Protein AF-A0A1W1DAM9-F1 (afdb_monomer_lite)

Sequence (53 aa):
MIGNPQIDNFEELVVTLRAIAKSSDERFFRMDVKPDYADVPDNWEDRLEAAFY

Structure (mmCIF, N/CA/C/O backbone):
data_AF-A0A1W1DAM9-F1
#
_entry.id   AF-A0A1W1DAM9-F1
#
loop_
_atom_site.group_PDB
_atom_site.id
_atom_site.type_symbol
_atom_site.label_atom_id
_atom_site.label_alt_id
_atom_site.label_comp_id
_atom_site.label_asym_id
_atom_site.label_entity_id
_atom_site.label_seq_id
_atom_site.pdbx_PDB_ins_code
_atom_site.Cartn_x
_atom_site.Cartn_y
_atom_site.Cartn_z
_atom_site.occupancy
_atom_site.B_iso_or_equiv
_atom_site.auth_seq_id
_atom_site.auth_comp_id
_atom_site.auth_asym_id
_atom_site.auth_atom_id
_atom_site.pdbx_PDB_model_num
ATOM 1 N N . MET A 1 1 ? -16.416 -20.667 -9.009 1.00 39.09 1 MET A N 1
ATOM 2 C CA . MET A 1 1 ? -15.024 -20.193 -9.131 1.00 39.09 1 MET A CA 1
ATOM 3 C C . MET A 1 1 ? -15.027 -18.727 -8.754 1.00 39.09 1 MET A C 1
ATOM 5 O O . MET A 1 1 ? -15.541 -17.935 -9.527 1.00 39.09 1 MET A O 1
ATOM 9 N N . ILE A 1 2 ? -14.568 -18.373 -7.556 1.00 44.16 2 ILE A N 1
ATOM 10 C CA . ILE A 1 2 ? -14.276 -16.970 -7.244 1.00 44.16 2 ILE A CA 1
ATOM 11 C C . ILE A 1 2 ? -12.783 -16.825 -7.496 1.00 44.16 2 ILE A C 1
ATOM 13 O O . ILE A 1 2 ? -11.967 -17.051 -6.610 1.00 44.16 2 ILE A O 1
ATOM 17 N N . GLY A 1 3 ? -12.421 -16.581 -8.756 1.00 46.75 3 GLY A N 1
ATOM 18 C CA . GLY A 1 3 ? -11.149 -15.921 -9.008 1.00 46.75 3 GLY A CA 1
ATOM 19 C C . GLY A 1 3 ? -11.320 -14.532 -8.421 1.00 46.75 3 GLY A C 1
ATOM 20 O O . GLY A 1 3 ? -12.223 -13.832 -8.857 1.00 46.75 3 GLY A O 1
ATOM 21 N N . ASN A 1 4 ? -10.572 -14.194 -7.374 1.00 46.41 4 ASN A N 1
ATOM 22 C CA . ASN A 1 4 ? -10.504 -12.836 -6.849 1.00 46.41 4 ASN A CA 1
ATOM 23 C C . ASN A 1 4 ? -9.699 -12.007 -7.867 1.00 46.41 4 ASN A C 1
ATOM 25 O O . ASN A 1 4 ? -8.482 -12.161 -7.893 1.00 46.41 4 ASN A O 1
ATOM 29 N N . PRO A 1 5 ? -10.319 -11.179 -8.729 1.00 56.59 5 PRO A N 1
ATOM 30 C CA . PRO A 1 5 ? -9.637 -10.559 -9.868 1.00 56.59 5 PRO A CA 1
ATOM 31 C C . PRO A 1 5 ? -8.960 -9.221 -9.543 1.00 56.59 5 PRO A C 1
ATOM 33 O O . PRO A 1 5 ? -8.750 -8.430 -10.447 1.00 56.59 5 PRO A O 1
ATOM 36 N N . GLN A 1 6 ? -8.736 -8.873 -8.278 1.00 58.75 6 GLN A N 1
ATOM 37 C CA . GLN A 1 6 ? -8.719 -7.447 -7.920 1.00 58.75 6 GLN A CA 1
ATOM 38 C C . GLN A 1 6 ? -7.355 -6.842 -7.612 1.00 58.75 6 GLN A C 1
ATOM 40 O O . GLN A 1 6 ? -7.315 -5.677 -7.260 1.00 58.75 6 GLN A O 1
ATOM 45 N N . ILE A 1 7 ? -6.255 -7.583 -7.727 1.00 66.19 7 ILE A N 1
ATOM 46 C CA . ILE A 1 7 ? -4.923 -6.985 -7.608 1.00 66.19 7 ILE A CA 1
ATOM 47 C C . ILE A 1 7 ? -4.031 -7.650 -8.651 1.00 66.19 7 ILE A C 1
ATOM 49 O O . ILE A 1 7 ? -3.512 -8.741 -8.425 1.00 66.19 7 ILE A O 1
ATOM 53 N N . ASP A 1 8 ? -3.902 -7.014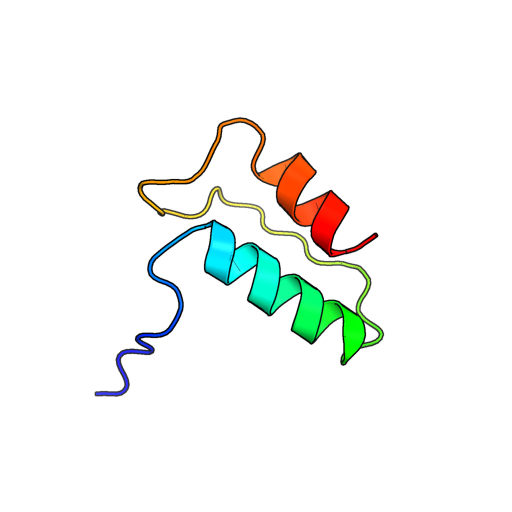 -9.810 1.00 73.56 8 ASP A N 1
ATOM 54 C CA . ASP A 1 8 ? -3.014 -7.488 -10.883 1.00 73.56 8 ASP A CA 1
ATOM 55 C C . ASP A 1 8 ? -1.609 -6.867 -10.750 1.00 73.56 8 ASP A C 1
ATOM 57 O O . ASP A 1 8 ? -0.626 -7.368 -11.291 1.00 73.56 8 ASP A O 1
ATOM 61 N N . ASN A 1 9 ? -1.501 -5.790 -9.961 1.00 82.00 9 ASN A N 1
ATOM 62 C CA . ASN A 1 9 ? -0.302 -4.969 -9.846 1.00 82.00 9 ASN A CA 1
ATOM 63 C C . ASN A 1 9 ? 0.044 -4.644 -8.391 1.00 82.00 9 ASN A C 1
ATOM 65 O O . ASN A 1 9 ? -0.825 -4.506 -7.526 1.00 82.00 9 ASN A O 1
ATOM 69 N N . PHE A 1 10 ? 1.336 -4.428 -8.141 1.00 85.06 10 PHE A N 1
ATOM 70 C CA . PHE A 1 10 ? 1.840 -4.047 -6.823 1.00 85.06 10 PHE A CA 1
ATOM 71 C C . PHE A 1 10 ? 1.232 -2.728 -6.319 1.00 85.06 10 PHE A C 1
ATOM 73 O O . PHE A 1 10 ? 0.905 -2.609 -5.140 1.00 85.06 10 PHE A O 1
ATOM 80 N N . GLU A 1 11 ? 1.017 -1.750 -7.200 1.00 84.75 11 GLU A N 1
ATOM 81 C CA . GLU A 1 11 ? 0.403 -0.472 -6.818 1.00 84.75 11 GLU A CA 1
ATOM 82 C C . GLU A 1 11 ? -1.028 -0.634 -6.283 1.00 84.75 11 GLU A C 1
ATOM 84 O O . GLU A 1 11 ? -1.387 -0.005 -5.286 1.00 84.75 11 GLU A O 1
ATOM 89 N N . GLU A 1 12 ? -1.836 -1.515 -6.878 1.00 85.62 12 GLU A N 1
ATOM 90 C CA . GLU A 1 12 ? -3.182 -1.810 -6.372 1.00 85.62 12 GLU A CA 1
ATOM 91 C C . GLU A 1 12 ? -3.136 -2.485 -5.000 1.00 85.62 12 GLU A C 1
ATOM 93 O O . GLU A 1 12 ? -3.967 -2.178 -4.137 1.00 85.62 12 GLU A O 1
ATOM 98 N N . LEU A 1 13 ? -2.137 -3.350 -4.766 1.00 84.25 13 LEU A N 1
ATOM 99 C CA . LEU A 1 13 ? -1.907 -3.942 -3.449 1.00 84.25 13 LEU A CA 1
ATOM 100 C C . LEU A 1 13 ? -1.651 -2.842 -2.420 1.00 84.25 13 LEU A C 1
ATOM 102 O O . LEU A 1 13 ? -2.297 -2.824 -1.375 1.00 84.25 13 LEU A O 1
ATOM 106 N N . VAL A 1 14 ? -0.749 -1.910 -2.726 1.00 85.62 14 VAL A N 1
ATOM 107 C CA . VAL A 1 14 ? -0.385 -0.793 -1.842 1.00 85.62 14 VAL A CA 1
ATOM 108 C C . VAL A 1 14 ? -1.607 0.069 -1.509 1.00 85.62 14 VAL A C 1
ATOM 110 O O . VAL A 1 14 ? -1.844 0.387 -0.341 1.00 85.62 14 VAL A O 1
ATOM 113 N N . VAL A 1 15 ? -2.418 0.425 -2.511 1.00 86.06 15 VAL A N 1
ATOM 114 C CA . VAL A 1 15 ? -3.637 1.232 -2.316 1.00 86.06 15 VAL A CA 1
ATOM 115 C C . VAL A 1 15 ? -4.660 0.492 -1.455 1.00 86.06 15 VAL A C 1
ATOM 117 O O . VAL A 1 15 ? -5.229 1.079 -0.529 1.00 86.06 15 VAL A O 1
ATOM 120 N N . THR A 1 16 ? -4.867 -0.795 -1.726 1.00 83.44 16 THR A N 1
ATOM 121 C CA . THR A 1 16 ? -5.806 -1.637 -0.978 1.00 83.44 16 THR A CA 1
ATOM 122 C C . THR A 1 16 ? -5.355 -1.825 0.465 1.00 83.44 16 THR A C 1
ATOM 124 O O . THR A 1 16 ? -6.145 -1.624 1.386 1.00 83.44 16 THR A O 1
ATOM 127 N N . LEU A 1 17 ? -4.073 -2.122 0.684 1.00 80.56 17 LEU A N 1
ATOM 128 C CA . LEU A 1 17 ? -3.496 -2.253 2.019 1.00 80.56 17 LEU A CA 1
ATOM 129 C C . LEU A 1 17 ? -3.607 -0.950 2.804 1.00 80.56 17 LEU A C 1
ATOM 131 O O . LEU A 1 17 ? -4.019 -0.989 3.956 1.00 80.56 17 LEU A O 1
ATOM 135 N N . ARG A 1 18 ? -3.362 0.206 2.180 1.00 84.25 18 ARG A N 1
ATOM 136 C CA . ARG A 1 18 ? -3.570 1.514 2.817 1.00 84.25 18 ARG A CA 1
ATOM 137 C C . ARG A 1 18 ? -5.028 1.749 3.215 1.00 84.25 18 ARG A C 1
ATOM 139 O O . ARG A 1 18 ? -5.297 2.330 4.264 1.00 84.25 18 ARG A O 1
ATOM 146 N N . ALA A 1 19 ? -5.983 1.344 2.378 1.00 85.06 19 ALA A N 1
ATOM 147 C CA . ALA A 1 19 ? -7.408 1.480 2.678 1.00 85.06 19 ALA A CA 1
ATOM 148 C C . ALA A 1 19 ? -7.837 0.572 3.844 1.00 85.06 19 ALA A C 1
ATOM 150 O O . ALA A 1 19 ? -8.595 1.008 4.716 1.00 85.06 19 ALA A O 1
ATOM 151 N N . ILE A 1 20 ? -7.305 -0.654 3.889 1.00 80.31 20 ILE A N 1
ATOM 152 C CA . ILE A 1 20 ? -7.508 -1.599 4.992 1.00 80.31 20 ILE A CA 1
ATOM 153 C C . ILE A 1 20 ? -6.844 -1.069 6.262 1.00 80.31 20 ILE A C 1
ATOM 155 O O . ILE A 1 20 ? -7.521 -0.976 7.272 1.00 80.31 20 ILE A O 1
ATOM 159 N N . ALA A 1 21 ? -5.593 -0.613 6.209 1.00 81.25 21 ALA A N 1
ATOM 160 C CA . ALA A 1 21 ? -4.867 -0.023 7.339 1.00 81.25 21 ALA A CA 1
ATOM 161 C C . ALA A 1 21 ? -5.544 1.228 7.919 1.00 81.25 21 ALA A C 1
ATOM 163 O O . ALA A 1 21 ? -5.341 1.576 9.076 1.00 81.25 21 ALA A O 1
ATOM 164 N N . LYS A 1 22 ? -6.340 1.938 7.111 1.00 80.69 22 LYS A N 1
ATOM 165 C CA . LYS A 1 22 ? -7.170 3.056 7.577 1.00 80.69 22 LYS A CA 1
ATOM 166 C C . LYS A 1 22 ? -8.505 2.616 8.177 1.00 80.69 22 LYS A C 1
ATOM 168 O O . LYS A 1 22 ? -9.047 3.349 8.997 1.00 80.69 22 LYS A O 1
ATOM 173 N N . SER A 1 23 ? -9.066 1.492 7.728 1.00 80.69 23 SER A N 1
ATOM 174 C CA . SER A 1 23 ? -10.347 0.966 8.236 1.00 80.69 23 SER A CA 1
ATOM 175 C C . SER A 1 23 ? -10.178 0.054 9.447 1.00 80.69 23 SER A C 1
ATOM 177 O O . SER A 1 23 ? -11.029 0.040 10.331 1.00 80.69 23 SER A O 1
ATOM 179 N N . SER A 1 24 ? -9.089 -0.703 9.482 1.00 67.75 24 SER A N 1
ATOM 180 C CA . SER A 1 24 ? -8.639 -1.511 10.600 1.00 67.75 24 SER A CA 1
ATOM 181 C C . SER A 1 24 ? -7.626 -0.701 11.400 1.00 67.75 24 SER A C 1
ATOM 183 O O . SER A 1 24 ? -6.675 -0.189 10.829 1.00 67.75 24 SER A O 1
ATOM 185 N N . ASP A 1 25 ? -7.719 -0.676 12.729 1.00 68.00 25 ASP A N 1
ATOM 186 C CA . ASP A 1 25 ? -6.658 -0.135 13.610 1.00 68.00 25 ASP A CA 1
ATOM 187 C C . ASP A 1 25 ? -5.366 -1.004 13.590 1.00 68.00 25 ASP A C 1
ATOM 189 O O . ASP A 1 25 ? -4.470 -0.887 14.430 1.00 68.00 25 ASP A O 1
ATOM 193 N N . GLU A 1 26 ? -5.269 -1.921 12.624 1.00 67.62 26 GLU A N 1
ATOM 194 C CA . GLU A 1 26 ? -4.194 -2.879 12.411 1.00 67.62 26 GLU A CA 1
ATOM 195 C C . GLU A 1 26 ? -3.033 -2.193 11.684 1.00 67.62 26 GLU A C 1
ATOM 197 O O . GLU A 1 26 ? -2.893 -2.242 10.465 1.00 67.62 26 GLU A O 1
ATOM 202 N N . ARG A 1 27 ? -2.160 -1.559 12.469 1.00 65.31 27 ARG A N 1
ATOM 203 C CA . ARG A 1 27 ? -0.919 -0.923 11.984 1.00 65.31 27 ARG A CA 1
ATOM 204 C C . ARG A 1 27 ? 0.193 -1.912 11.607 1.00 65.31 27 ARG A C 1
ATOM 206 O O . ARG A 1 27 ? 1.304 -1.489 11.309 1.00 65.31 27 ARG A O 1
ATOM 213 N N . PHE A 1 28 ? -0.066 -3.217 11.678 1.00 61.97 28 PHE A N 1
ATOM 214 C CA . PHE A 1 28 ? 0.946 -4.249 11.475 1.00 61.97 28 PHE A CA 1
ATOM 215 C C . PHE A 1 28 ? 0.527 -5.195 10.358 1.00 61.97 28 PHE A C 1
ATOM 217 O O . PHE A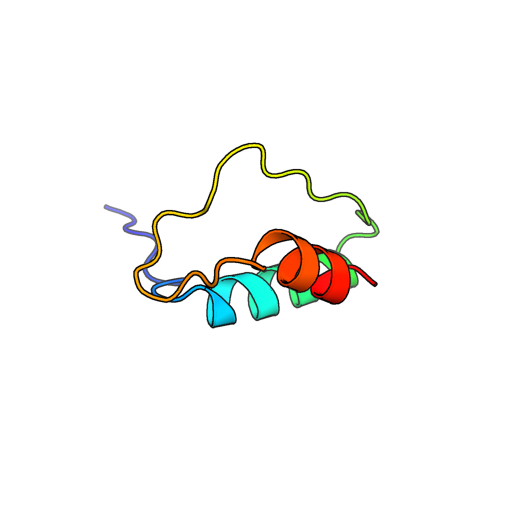 1 28 ? -0.256 -6.117 10.564 1.00 61.97 28 PHE A O 1
ATOM 224 N N . PHE A 1 29 ? 1.114 -4.989 9.185 1.00 69.75 29 PHE A N 1
ATOM 225 C CA . PHE A 1 29 ? 1.110 -5.960 8.105 1.00 69.75 29 PHE A CA 1
ATOM 226 C C . PHE A 1 29 ? 2.517 -6.505 7.954 1.00 69.75 29 PHE A C 1
ATOM 228 O O . PHE A 1 29 ? 3.474 -5.754 7.777 1.00 69.75 29 PHE A O 1
ATOM 235 N N . ARG A 1 30 ? 2.648 -7.822 8.072 1.00 66.50 30 ARG A N 1
ATOM 236 C CA . ARG A 1 30 ? 3.929 -8.504 7.948 1.00 66.50 30 ARG A CA 1
ATOM 237 C C . ARG A 1 30 ? 3.780 -9.561 6.876 1.00 66.50 30 ARG A C 1
ATOM 239 O O . ARG A 1 30 ? 3.060 -10.539 7.060 1.00 66.50 30 ARG A O 1
ATOM 246 N N . MET A 1 31 ? 4.421 -9.318 5.743 1.00 69.38 31 MET A N 1
ATOM 247 C CA . MET A 1 31 ? 4.426 -10.230 4.614 1.00 69.38 31 MET A CA 1
ATOM 248 C C . MET A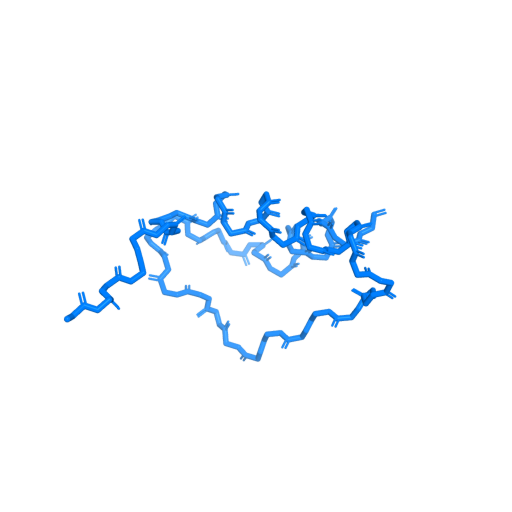 1 31 ? 5.831 -10.810 4.517 1.00 69.38 31 MET A C 1
ATOM 250 O O . MET A 1 31 ? 6.777 -10.098 4.215 1.00 69.38 31 MET A O 1
ATOM 254 N N . ASP A 1 32 ? 5.968 -12.096 4.834 1.00 66.62 32 ASP A N 1
ATOM 255 C CA .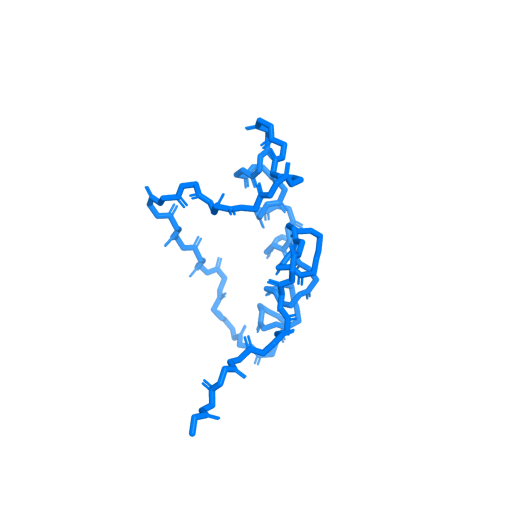 ASP A 1 32 ? 7.268 -12.787 4.853 1.00 66.62 32 ASP A CA 1
ATOM 256 C C . ASP A 1 32 ? 7.759 -13.151 3.436 1.00 66.62 32 ASP A C 1
ATOM 258 O O . ASP A 1 32 ? 8.854 -13.672 3.249 1.00 66.62 32 ASP A O 1
ATOM 262 N N . VAL A 1 33 ? 6.930 -12.899 2.419 1.00 72.38 33 VAL A N 1
ATOM 263 C CA . VAL A 1 33 ? 7.184 -13.266 1.026 1.00 72.38 33 VAL A CA 1
ATOM 264 C C . VAL A 1 33 ? 7.008 -12.065 0.111 1.00 72.38 33 VAL A C 1
ATOM 266 O O . VAL A 1 33 ? 6.026 -11.327 0.220 1.00 72.38 33 VAL A O 1
ATOM 269 N N . LYS A 1 34 ? 7.945 -11.902 -0.829 1.00 75.88 34 LYS A N 1
ATOM 270 C CA . LYS A 1 34 ? 7.806 -10.930 -1.912 1.00 75.88 34 LYS A CA 1
ATOM 271 C C . LYS A 1 34 ? 6.540 -11.271 -2.712 1.00 75.88 34 LYS A C 1
ATOM 273 O O . LYS A 1 34 ? 6.382 -12.433 -3.094 1.00 75.88 34 LYS A O 1
ATOM 278 N N . PRO A 1 35 ? 5.643 -10.306 -2.972 1.00 76.25 35 PRO A N 1
ATOM 279 C CA . PRO A 1 35 ? 4.494 -10.552 -3.826 1.00 76.25 35 PRO A CA 1
ATOM 280 C C . PRO A 1 35 ? 4.949 -10.949 -5.237 1.00 76.25 35 PRO A C 1
ATOM 282 O O . PRO A 1 35 ? 5.893 -10.369 -5.770 1.00 76.25 35 PRO A O 1
ATOM 285 N N . ASP A 1 36 ? 4.266 -11.905 -5.860 1.00 76.62 36 ASP A N 1
ATOM 286 C CA . ASP A 1 36 ? 4.587 -12.388 -7.212 1.00 76.62 36 ASP A CA 1
ATOM 287 C C . ASP A 1 36 ? 3.967 -11.486 -8.302 1.00 76.62 36 ASP A C 1
ATOM 289 O O . ASP A 1 36 ? 3.362 -11.968 -9.254 1.00 76.62 36 ASP A O 1
ATOM 293 N N . TYR A 1 37 ? 4.046 -10.155 -8.148 1.00 81.50 37 TYR A N 1
ATOM 294 C CA . TYR A 1 37 ? 3.603 -9.233 -9.206 1.00 81.50 37 TYR A CA 1
ATOM 295 C C . TYR A 1 37 ? 4.764 -8.892 -10.143 1.00 81.50 37 TYR A C 1
ATOM 297 O O . TYR A 1 37 ? 5.899 -8.689 -9.708 1.00 81.50 37 TYR A O 1
ATOM 305 N N . ALA A 1 38 ? 4.462 -8.763 -11.436 1.00 75.44 38 ALA A N 1
ATOM 306 C CA . ALA A 1 38 ? 5.447 -8.389 -12.451 1.00 75.44 38 ALA A CA 1
ATOM 307 C C . ALA A 1 38 ? 6.062 -6.997 -12.202 1.00 75.44 38 ALA A C 1
ATOM 309 O O . ALA A 1 38 ? 7.210 -6.761 -12.569 1.00 75.44 38 ALA A O 1
ATOM 310 N N . ASP A 1 39 ? 5.314 -6.110 -11.539 1.00 82.06 39 ASP A N 1
ATOM 311 C CA . ASP A 1 39 ? 5.689 -4.719 -11.264 1.00 82.06 39 ASP A CA 1
ATOM 312 C C . ASP A 1 39 ? 6.187 -4.497 -9.818 1.00 82.06 39 ASP A C 1
ATOM 314 O O . ASP A 1 39 ? 6.205 -3.373 -9.324 1.00 82.06 39 ASP A O 1
ATOM 318 N N . VAL A 1 40 ? 6.562 -5.557 -9.080 1.00 84.75 40 VAL A N 1
ATOM 319 C CA . VAL A 1 40 ? 7.107 -5.386 -7.719 1.00 84.75 40 VAL A CA 1
ATOM 320 C C . VAL A 1 40 ? 8.522 -4.788 -7.777 1.00 84.75 40 VAL A C 1
ATOM 322 O O . VAL A 1 40 ? 9.450 -5.487 -8.207 1.00 84.75 40 VAL A O 1
ATOM 325 N N . PRO A 1 41 ? 8.742 -3.561 -7.263 1.00 84.62 41 PRO A N 1
ATOM 326 C CA . PRO A 1 41 ? 10.072 -2.962 -7.205 1.00 84.62 41 PRO A CA 1
ATOM 327 C C . PRO A 1 41 ? 10.952 -3.654 -6.155 1.00 84.62 41 PRO A C 1
ATOM 329 O O . PRO A 1 41 ? 10.455 -4.300 -5.235 1.00 84.62 41 PRO A O 1
ATOM 332 N N . ASP A 1 42 ? 12.271 -3.477 -6.224 1.00 85.12 42 ASP A N 1
ATOM 333 C CA . ASP A 1 42 ? 13.183 -3.984 -5.185 1.00 85.12 42 ASP A CA 1
ATOM 334 C C . ASP A 1 42 ? 12.867 -3.404 -3.793 1.00 85.12 42 ASP A C 1
ATOM 336 O O . ASP A 1 42 ? 12.936 -4.117 -2.798 1.00 85.12 42 ASP A O 1
ATOM 340 N N . ASN A 1 43 ? 12.398 -2.151 -3.734 1.00 87.00 43 ASN A N 1
ATOM 341 C CA . ASN A 1 43 ? 12.009 -1.455 -2.498 1.00 87.00 43 ASN A CA 1
ATOM 342 C C . ASN A 1 43 ? 10.532 -1.674 -2.115 1.00 87.00 43 ASN A C 1
ATOM 344 O O . ASN A 1 43 ? 9.870 -0.769 -1.605 1.00 87.00 43 ASN A O 1
ATOM 348 N N . TRP A 1 44 ? 9.965 -2.839 -2.424 1.00 86.19 44 TRP A N 1
ATOM 349 C CA . TRP A 1 44 ? 8.555 -3.123 -2.151 1.00 86.19 44 TRP A CA 1
ATOM 350 C C . TRP A 1 44 ? 8.220 -3.132 -0.654 1.00 86.19 44 TRP A C 1
ATOM 352 O O . TRP A 1 44 ? 7.138 -2.683 -0.292 1.00 86.19 44 TRP A O 1
ATOM 362 N N . GLU A 1 45 ? 9.140 -3.569 0.211 1.00 84.44 45 GLU A N 1
ATOM 363 C CA . GLU A 1 45 ? 8.961 -3.514 1.672 1.00 84.44 45 GLU A CA 1
ATOM 364 C C . GLU A 1 45 ? 8.758 -2.072 2.151 1.00 84.44 45 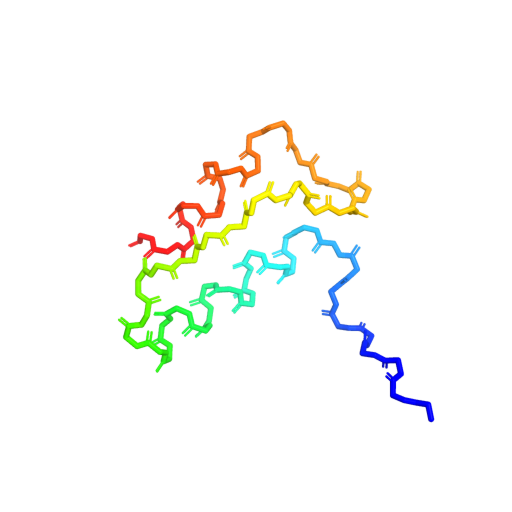GLU A C 1
ATOM 366 O O . GLU A 1 45 ? 7.738 -1.778 2.765 1.00 84.44 45 GLU A O 1
ATOM 371 N N . ASP A 1 46 ? 9.645 -1.152 1.758 1.00 86.44 46 ASP A N 1
ATOM 372 C CA . ASP A 1 46 ? 9.558 0.277 2.101 1.00 86.44 46 ASP A CA 1
ATOM 373 C C . ASP A 1 46 ? 8.252 0.910 1.586 1.00 86.44 46 ASP A C 1
ATOM 375 O O . ASP A 1 46 ? 7.586 1.670 2.288 1.00 86.44 46 ASP A O 1
ATOM 379 N N . ARG A 1 47 ? 7.814 0.528 0.376 1.00 85.81 47 ARG A N 1
ATOM 380 C CA . ARG A 1 47 ? 6.528 0.968 -0.193 1.00 85.81 47 ARG A CA 1
ATOM 381 C C . ARG A 1 47 ? 5.331 0.490 0.618 1.00 85.81 47 ARG A C 1
ATOM 383 O O . ARG A 1 47 ? 4.369 1.246 0.760 1.00 85.81 47 ARG A O 1
ATOM 390 N N . LEU A 1 48 ? 5.367 -0.753 1.094 1.00 82.81 48 LEU A N 1
ATOM 391 C CA . LEU A 1 48 ? 4.328 -1.290 1.959 1.00 82.81 48 LEU A CA 1
ATOM 392 C C . LEU A 1 48 ? 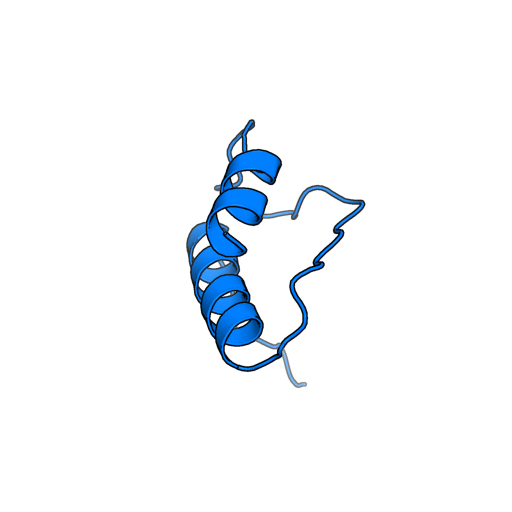4.357 -0.577 3.308 1.00 82.81 48 LEU A C 1
ATOM 394 O O . LEU A 1 48 ? 3.323 -0.062 3.710 1.00 82.81 48 LEU A O 1
ATOM 398 N N . GLU A 1 49 ? 5.514 -0.452 3.957 1.00 83.06 49 GLU A N 1
ATOM 399 C CA . GLU A 1 49 ? 5.656 0.280 5.224 1.00 83.06 49 GLU A CA 1
ATOM 400 C C . GLU A 1 49 ? 5.137 1.723 5.119 1.00 83.06 49 GLU A C 1
ATOM 402 O O . GLU A 1 49 ? 4.346 2.161 5.956 1.00 83.06 49 GLU A O 1
ATOM 407 N N . ALA A 1 50 ? 5.472 2.433 4.038 1.00 83.81 50 ALA A N 1
ATOM 408 C CA . ALA A 1 50 ? 4.964 3.774 3.749 1.00 83.81 50 ALA A CA 1
ATOM 409 C C . ALA A 1 50 ? 3.446 3.825 3.484 1.00 83.81 50 ALA A C 1
ATOM 411 O O . ALA A 1 50 ? 2.845 4.897 3.549 1.00 83.81 50 ALA A O 1
ATOM 412 N N . ALA A 1 51 ? 2.809 2.698 3.158 1.00 81.31 51 ALA A N 1
ATOM 413 C CA . ALA A 1 51 ? 1.358 2.597 3.024 1.00 81.31 51 ALA A CA 1
ATOM 414 C C . ALA A 1 51 ? 0.650 2.471 4.385 1.00 81.31 51 ALA A C 1
ATOM 416 O O . ALA A 1 51 ? -0.528 2.827 4.482 1.00 81.31 51 ALA A O 1
ATOM 417 N N . PHE A 1 52 ? 1.357 1.974 5.408 1.00 76.69 52 PHE A N 1
ATOM 418 C CA . PHE A 1 52 ? 0.866 1.816 6.782 1.00 76.69 52 PHE A CA 1
ATOM 419 C C . PHE A 1 52 ? 1.151 3.027 7.684 1.00 76.69 52 PHE A C 1
ATOM 421 O O . PHE A 1 52 ? 0.463 3.186 8.695 1.00 76.69 52 PHE A O 1
ATOM 428 N N . TYR A 1 53 ? 2.131 3.866 7.332 1.00 66.88 53 TYR A N 1
ATOM 429 C CA . TYR A 1 53 ? 2.460 5.124 8.019 1.00 66.88 53 TYR A CA 1
ATOM 430 C C . TYR A 1 53 ? 1.630 6.314 7.498 1.00 66.88 53 TYR A C 1
ATOM 432 O O . TYR A 1 53 ? 1.184 7.134 8.333 1.00 66.88 53 TYR A O 1
#

Foldseek 3Di:
DPPVPQDQALVSVLVVLLVVLVVDVCLDDDDPDQDPHPHQDPCSVVSNNVSSD

Secondary structure (DSSP, 8-state):
-------SSHHHHHHHHHHHHHHSS------SS----TT--TTHHHHHHHHH-

Radius of gyration: 11.47 Å; chains: 1; bounding box: 28×25×26 Å

Organism: NCBI:txid652676

pLDDT: mean 75.15, std 11.95, range [39.09, 87.0]